Protein AF-A0A2E9UPN5-F1 (afdb_monomer)

Solvent-accessible surface area (backbone atoms only — not comparable to full-atom values): 11360 Å² total; per-residue (Å²): 140,85,83,80,82,82,63,54,73,68,55,33,50,54,52,40,54,55,51,58,73,46,45,72,78,21,50,53,99,91,46,63,87,81,50,59,38,80,34,55,33,61,31,77,70,46,56,71,36,67,79,53,35,52,58,76,68,28,59,84,53,46,58,54,49,22,64,73,68,74,44,91,78,76,92,86,79,50,74,50,80,47,73,36,74,84,44,88,74,77,78,96,77,66,99,61,52,74,86,38,75,86,53,51,74,57,91,81,83,85,87,85,82,77,61,62,76,63,38,93,86,75,46,61,85,86,78,69,85,71,55,89,74,53,92,68,78,95,54,96,78,69,78,75,80,81,72,71,78,79,56,75,88,74,52,74,77,75,84,87,80,79,80,95,80,131

Sequence (166 aa):
MVVRGVSSQGETRKLREVVAKHAPDAYTPNLEYPQPGKYTISGHQLALHPALAAIAENPAIVDRVEALLGQVAHLSAFVAYIRTPGNKGGGAHNDYKRWRPVGSSMNWLFAIVPLTDFDAEYGPLLVSPGSHKLYRLVDPAARILDVAKPDREQAEPRPNGLDPTH

Structure (mmCIF, N/CA/C/O backbone):
data_AF-A0A2E9UPN5-F1
#
_entry.id   AF-A0A2E9UPN5-F1
#
loop_
_atom_site.group_PDB
_atom_site.id
_atom_site.type_symbol
_atom_site.label_atom_id
_atom_site.label_alt_id
_atom_site.label_comp_id
_atom_site.label_asym_id
_atom_site.label_entity_id
_atom_site.label_seq_i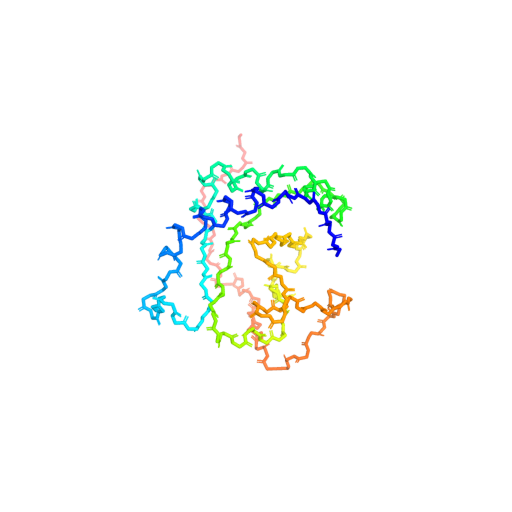d
_atom_site.pdbx_PDB_ins_code
_atom_site.Cartn_x
_atom_site.Cartn_y
_atom_site.Cartn_z
_atom_site.occupancy
_atom_site.B_iso_or_equiv
_atom_site.auth_seq_id
_atom_site.auth_comp_id
_atom_site.auth_asym_id
_atom_site.auth_atom_id
_atom_site.pdbx_PDB_model_num
ATOM 1 N N . MET A 1 1 ? -8.597 -8.923 0.969 1.00 89.25 1 MET A N 1
ATOM 2 C CA . MET A 1 1 ? -9.850 -8.151 1.116 1.00 89.25 1 MET A CA 1
ATOM 3 C C . MET A 1 1 ? -9.726 -6.895 0.271 1.00 89.25 1 MET A C 1
ATOM 5 O O . MET A 1 1 ? -8.618 -6.389 0.165 1.00 89.25 1 MET A O 1
ATOM 9 N N . VAL A 1 2 ? -10.816 -6.420 -0.331 1.00 93.00 2 VAL A N 1
ATOM 10 C CA . VAL A 1 2 ? -10.846 -5.147 -1.068 1.00 93.00 2 VAL A CA 1
ATOM 11 C C . VAL A 1 2 ? -11.914 -4.266 -0.435 1.00 93.00 2 VAL A C 1
ATOM 13 O O . VAL A 1 2 ? -13.050 -4.709 -0.286 1.00 93.00 2 VAL A O 1
ATOM 16 N N . VAL A 1 3 ? -11.548 -3.037 -0.077 1.00 92.19 3 VAL A N 1
ATOM 17 C CA . VAL A 1 3 ? -12.472 -2.020 0.436 1.00 92.19 3 VAL A CA 1
ATOM 18 C C . VAL A 1 3 ? -12.575 -0.929 -0.623 1.00 92.19 3 VAL A C 1
ATOM 20 O O . VAL A 1 3 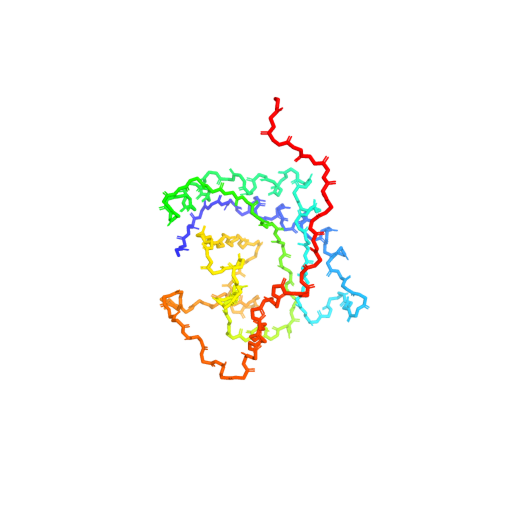? -11.563 -0.375 -1.045 1.00 92.19 3 VAL A O 1
ATOM 23 N N . ARG A 1 4 ? -13.788 -0.671 -1.114 1.00 92.56 4 ARG A N 1
ATOM 24 C CA . ARG A 1 4 ? -14.047 0.340 -2.149 1.00 92.56 4 ARG A CA 1
ATOM 25 C C . ARG A 1 4 ? -14.559 1.624 -1.507 1.00 92.56 4 ARG A C 1
ATOM 27 O O . ARG A 1 4 ? -15.184 1.568 -0.455 1.00 92.56 4 ARG A O 1
ATOM 34 N N . GLY A 1 5 ? -14.317 2.757 -2.163 1.00 90.31 5 GLY A N 1
ATOM 35 C CA . GLY A 1 5 ? -14.827 4.055 -1.710 1.00 90.31 5 GLY A CA 1
ATOM 36 C C . GLY A 1 5 ? -14.148 4.599 -0.450 1.00 90.31 5 GLY A C 1
ATOM 37 O O . GLY A 1 5 ? -14.750 5.402 0.247 1.00 90.31 5 GLY A O 1
ATOM 38 N N . VAL A 1 6 ? -12.915 4.168 -0.155 1.00 91.25 6 VAL A N 1
ATOM 39 C CA . VAL A 1 6 ? -12.122 4.671 0.988 1.00 91.25 6 VAL A CA 1
ATOM 40 C C . VAL A 1 6 ? -11.718 6.137 0.800 1.00 91.25 6 VAL A C 1
ATOM 42 O O . VAL A 1 6 ? -11.583 6.878 1.770 1.00 91.25 6 VAL A O 1
ATOM 45 N N . SER A 1 7 ? -11.523 6.563 -0.448 1.00 88.88 7 SER A N 1
ATOM 46 C CA . SER A 1 7 ? -11.183 7.940 -0.803 1.00 88.88 7 SER A CA 1
ATOM 47 C C . SER A 1 7 ? -11.917 8.350 -2.073 1.00 88.88 7 SER A C 1
ATOM 49 O O . SER A 1 7 ? -12.162 7.534 -2.966 1.00 88.88 7 SER A O 1
ATOM 51 N N . SER A 1 8 ? -12.263 9.629 -2.161 1.00 90.69 8 SER A N 1
ATOM 52 C CA . SER A 1 8 ? -12.802 10.241 -3.371 1.00 90.69 8 SER A CA 1
ATOM 53 C C . SER A 1 8 ? -11.727 10.378 -4.456 1.00 90.69 8 SER A C 1
ATOM 55 O O . SER A 1 8 ? -10.519 10.382 -4.191 1.00 90.69 8 SER A O 1
ATOM 57 N N . GLN A 1 9 ? -12.158 10.569 -5.705 1.00 89.56 9 GLN A N 1
ATOM 58 C CA . GLN A 1 9 ? -11.236 10.858 -6.810 1.00 89.56 9 GLN A CA 1
ATOM 59 C C . GLN A 1 9 ? -10.433 12.150 -6.578 1.00 89.56 9 GLN A C 1
ATOM 61 O O . GLN A 1 9 ? -9.261 12.230 -6.946 1.00 89.56 9 GLN A O 1
ATOM 66 N N . GLY A 1 10 ? -11.051 13.161 -5.956 1.00 90.50 10 GLY A N 1
ATOM 67 C CA . GLY A 1 10 ? -10.400 14.436 -5.650 1.00 90.50 10 GLY A CA 1
ATOM 68 C C . GLY A 1 10 ? -9.291 14.296 -4.608 1.00 90.50 10 GLY A C 1
ATOM 69 O O . GLY A 1 10 ? -8.207 14.847 -4.792 1.00 90.50 10 GLY A O 1
ATOM 70 N N . GLU A 1 11 ? -9.528 13.524 -3.546 1.00 89.81 11 GLU A N 1
ATOM 71 C CA . GLU A 1 11 ? -8.501 13.202 -2.546 1.00 89.81 11 GLU A CA 1
ATOM 72 C C . GLU A 1 11 ? -7.360 12.410 -3.176 1.00 89.81 11 GLU A C 1
ATOM 74 O O . GLU A 1 11 ? -6.203 12.806 -3.066 1.00 89.81 11 GLU A O 1
ATOM 79 N N . THR A 1 12 ? -7.687 11.361 -3.931 1.00 91.56 12 THR A N 1
ATOM 80 C CA . THR A 1 12 ? -6.698 10.514 -4.613 1.00 91.56 12 THR A CA 1
ATOM 81 C C . THR A 1 12 ? -5.795 11.335 -5.541 1.00 91.56 12 THR A C 1
ATOM 83 O O . THR A 1 12 ? -4.574 11.175 -5.530 1.00 91.56 12 THR A O 1
ATOM 86 N N . ARG A 1 13 ? -6.368 12.292 -6.287 1.00 92.19 13 ARG A N 1
ATOM 87 C CA . ARG A 1 13 ? -5.606 13.218 -7.140 1.00 92.19 13 ARG A CA 1
ATOM 88 C C . ARG A 1 13 ? -4.629 14.078 -6.334 1.00 92.19 13 ARG A C 1
ATOM 90 O O . ARG A 1 13 ? -3.461 14.150 -6.706 1.00 92.19 13 ARG A O 1
ATOM 97 N N . LYS A 1 14 ? -5.080 14.691 -5.234 1.00 90.19 14 LYS A N 1
ATOM 98 C CA . LYS A 1 14 ? -4.226 15.525 -4.366 1.00 90.19 14 LYS A CA 1
ATOM 99 C C . LYS A 1 14 ? -3.076 14.717 -3.766 1.00 90.19 14 LYS A C 1
ATOM 101 O O . LYS A 1 14 ? -1.939 15.173 -3.748 1.00 90.19 14 LYS A O 1
ATOM 106 N N . LEU A 1 15 ? -3.359 13.500 -3.312 1.00 89.94 15 LEU A N 1
ATOM 107 C CA . LEU A 1 15 ? -2.348 12.599 -2.760 1.00 89.94 15 LEU A CA 1
ATOM 108 C C . LEU A 1 15 ? -1.300 12.222 -3.808 1.00 89.94 15 LEU A C 1
ATOM 110 O O . LEU A 1 15 ? -0.105 12.241 -3.522 1.00 89.94 15 LEU A O 1
ATOM 114 N N . ARG A 1 16 ? -1.733 11.952 -5.042 1.00 90.38 16 ARG A N 1
ATOM 115 C CA . ARG A 1 16 ? -0.828 11.695 -6.164 1.00 90.38 16 ARG A CA 1
ATOM 116 C C . ARG A 1 16 ? 0.073 12.892 -6.466 1.00 90.38 16 ARG A C 1
ATOM 118 O O . ARG A 1 16 ? 1.256 12.693 -6.716 1.00 90.38 16 ARG A O 1
ATOM 125 N N . GLU A 1 17 ? -0.448 14.117 -6.420 1.00 89.69 17 GLU A N 1
ATOM 126 C CA . GLU A 1 17 ? 0.356 15.337 -6.601 1.00 89.69 17 GLU A CA 1
ATOM 127 C C . GLU A 1 17 ? 1.424 15.488 -5.510 1.00 89.69 17 GLU A C 1
ATOM 129 O O . GLU A 1 17 ? 2.562 15.846 -5.809 1.00 89.69 17 GLU A O 1
ATOM 134 N N . VAL A 1 18 ? 1.085 15.176 -4.255 1.00 87.62 18 VAL A N 1
ATOM 135 C CA . VAL A 1 18 ? 2.049 15.166 -3.143 1.00 87.62 18 VAL A CA 1
ATOM 136 C C . VAL A 1 18 ? 3.135 14.118 -3.385 1.00 87.62 18 VAL A C 1
ATOM 138 O O . VAL A 1 18 ? 4.318 14.444 -3.343 1.00 87.62 1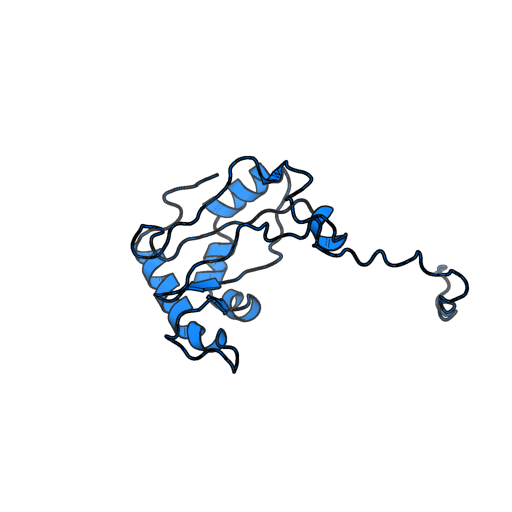8 VAL A O 1
ATOM 141 N N . VAL A 1 19 ? 2.755 12.878 -3.704 1.00 87.75 19 VAL A N 1
ATOM 142 C CA . VAL A 1 19 ? 3.715 11.798 -3.987 1.00 87.75 19 VAL A CA 1
ATOM 143 C C . VAL A 1 19 ? 4.614 12.145 -5.175 1.00 87.75 19 VAL A C 1
ATOM 145 O O . VAL A 1 19 ? 5.816 11.906 -5.112 1.00 87.75 19 VAL A O 1
ATOM 148 N N . ALA A 1 20 ? 4.072 12.759 -6.229 1.00 85.94 20 ALA A N 1
ATOM 149 C CA . ALA A 1 20 ? 4.846 13.175 -7.395 1.00 85.94 20 ALA A CA 1
ATOM 150 C C . ALA A 1 20 ? 5.911 14.232 -7.054 1.00 85.94 20 ALA A C 1
ATOM 152 O O . ALA A 1 20 ? 7.020 14.162 -7.580 1.00 85.94 20 ALA A O 1
ATOM 153 N N . LYS A 1 21 ? 5.620 15.169 -6.140 1.00 84.88 21 LYS A N 1
ATOM 154 C CA . LYS A 1 21 ? 6.610 16.154 -5.660 1.00 84.88 21 LYS A CA 1
ATOM 155 C C . LYS A 1 21 ? 7.775 15.505 -4.912 1.00 84.88 21 LYS A C 1
ATOM 157 O O . LYS A 1 21 ? 8.883 16.020 -4.981 1.00 84.88 21 LYS A O 1
ATOM 162 N N . HIS A 1 22 ? 7.524 14.380 -4.246 1.00 80.75 22 HIS A N 1
ATOM 163 C CA . HIS A 1 22 ? 8.528 13.598 -3.520 1.00 80.75 22 HIS A CA 1
ATOM 164 C C . HIS A 1 22 ? 9.147 12.468 -4.349 1.00 80.75 22 HIS A C 1
ATOM 166 O O . HIS A 1 22 ? 10.024 11.759 -3.864 1.00 80.75 22 HIS A O 1
ATOM 172 N N . ALA A 1 23 ? 8.734 12.288 -5.607 1.00 78.75 23 ALA A N 1
ATOM 173 C CA . ALA A 1 23 ? 9.322 11.283 -6.485 1.00 78.75 23 ALA A CA 1
ATOM 174 C C . ALA A 1 23 ? 10.854 11.412 -6.603 1.00 78.75 23 ALA A C 1
ATOM 176 O O . ALA A 1 23 ? 11.505 10.371 -6.540 1.00 78.75 23 ALA A O 1
ATOM 177 N N . PRO A 1 24 ? 11.455 12.622 -6.676 1.00 77.44 24 PRO A N 1
ATOM 178 C CA . PRO A 1 24 ? 12.911 12.769 -6.690 1.00 77.44 24 PRO A CA 1
ATOM 179 C C . PRO A 1 24 ? 13.634 12.153 -5.489 1.00 77.44 24 PRO A C 1
ATOM 181 O O . PRO A 1 24 ? 14.729 11.623 -5.655 1.00 77.44 24 PRO A O 1
ATOM 184 N N . ASP A 1 25 ? 13.005 12.136 -4.310 1.00 75.25 25 ASP A N 1
ATOM 185 C CA . ASP A 1 25 ? 13.569 11.522 -3.098 1.00 75.25 25 ASP A CA 1
ATOM 186 C C . ASP A 1 25 ? 13.671 9.986 -3.220 1.00 75.25 25 ASP A C 1
ATOM 188 O O . ASP A 1 25 ? 14.396 9.328 -2.474 1.00 75.25 25 ASP A O 1
ATOM 192 N N . ALA A 1 26 ? 12.945 9.394 -4.173 1.00 72.81 26 ALA A N 1
ATOM 193 C CA . ALA A 1 26 ? 12.906 7.960 -4.436 1.00 72.81 26 ALA A CA 1
ATOM 194 C C . ALA A 1 26 ? 14.009 7.472 -5.390 1.00 72.81 26 ALA A C 1
ATOM 196 O O . ALA A 1 26 ? 14.090 6.267 -5.664 1.00 72.81 26 ALA A O 1
ATOM 197 N N . TYR A 1 27 ? 14.783 8.388 -5.981 1.00 72.94 27 TYR A N 1
ATOM 198 C CA . TYR A 1 27 ? 15.750 8.069 -7.028 1.00 72.94 27 TYR A CA 1
ATOM 199 C C . TYR A 1 27 ? 17.052 7.607 -6.386 1.00 72.94 27 TYR A C 1
ATOM 201 O O . TYR A 1 27 ? 17.740 8.357 -5.697 1.00 72.94 27 TYR A O 1
ATOM 209 N N . THR A 1 28 ? 17.403 6.340 -6.599 1.00 69.50 28 THR A N 1
ATOM 210 C CA . THR A 1 28 ? 18.759 5.887 -6.289 1.00 69.50 28 THR A CA 1
ATOM 211 C C . THR A 1 28 ? 19.716 6.439 -7.351 1.00 69.50 28 THR A C 1
ATOM 213 O O . THR A 1 28 ? 19.284 6.674 -8.479 1.00 69.50 28 THR A O 1
ATOM 216 N N . PRO A 1 29 ? 21.021 6.596 -7.061 1.00 68.38 29 PRO A N 1
ATOM 217 C CA . PRO A 1 29 ? 21.983 7.145 -8.027 1.00 68.38 29 PRO A CA 1
ATOM 218 C C . PRO A 1 29 ? 22.031 6.415 -9.381 1.00 68.38 29 PRO A C 1
ATOM 220 O O . PRO A 1 29 ? 22.483 6.979 -10.369 1.00 68.38 29 PRO A O 1
ATOM 223 N N . ASN A 1 30 ? 21.551 5.168 -9.430 1.00 71.81 30 ASN A N 1
ATOM 224 C CA . ASN A 1 30 ? 21.542 4.322 -10.624 1.00 71.81 30 ASN A CA 1
ATOM 225 C C . ASN A 1 30 ? 20.191 4.329 -11.370 1.00 71.81 30 ASN A C 1
ATOM 227 O O . ASN A 1 30 ? 20.025 3.571 -12.325 1.00 71.81 30 ASN A O 1
ATOM 231 N N . LEU A 1 31 ? 19.207 5.111 -10.917 1.00 67.88 31 LEU A N 1
ATOM 232 C CA . LEU A 1 31 ? 17.875 5.203 -11.510 1.00 67.88 31 LEU A CA 1
ATOM 233 C C . LEU A 1 31 ? 17.540 6.664 -11.811 1.00 67.88 31 LEU A C 1
ATOM 235 O O . LEU A 1 31 ? 17.248 7.445 -10.911 1.00 67.88 31 LEU A O 1
ATOM 239 N N . GLU A 1 32 ? 17.508 7.012 -13.092 1.00 69.06 32 GLU A N 1
ATOM 240 C CA . GLU A 1 32 ? 17.038 8.315 -13.555 1.00 69.06 32 GLU A CA 1
ATOM 241 C C . GLU A 1 32 ? 15.547 8.225 -13.887 1.00 69.06 32 GLU A C 1
ATOM 243 O O . GLU A 1 32 ? 15.114 7.311 -14.582 1.00 69.06 32 GLU A O 1
ATOM 248 N N . TYR A 1 33 ? 14.716 9.126 -13.380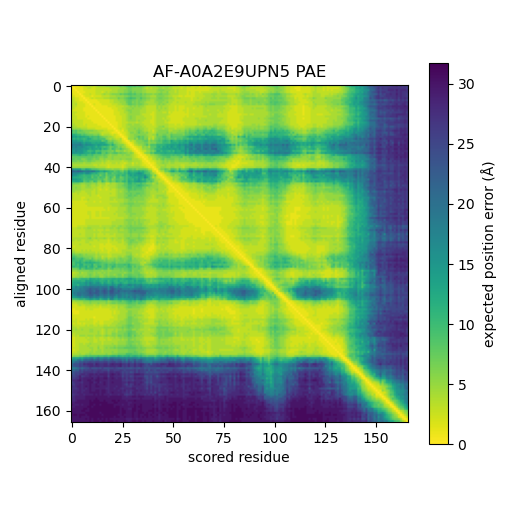 1.00 66.00 33 TYR A N 1
ATOM 249 C CA . TYR A 1 33 ? 13.325 9.213 -13.826 1.00 66.00 33 TYR A CA 1
ATOM 250 C C . TYR A 1 33 ? 13.248 9.974 -15.157 1.00 66.00 33 TYR A C 1
ATOM 252 O O . TYR A 1 33 ? 13.918 10.996 -15.284 1.00 66.00 33 TYR A O 1
ATOM 260 N N . PRO A 1 34 ? 12.421 9.553 -16.135 1.00 70.81 34 PRO A N 1
ATOM 261 C CA . PRO A 1 34 ? 11.366 8.538 -16.055 1.00 70.81 34 PRO A CA 1
ATOM 262 C C . PRO A 1 34 ? 11.766 7.160 -16.616 1.00 70.81 34 PRO A C 1
ATOM 264 O O . PRO A 1 34 ? 10.953 6.524 -17.288 1.00 70.81 34 PRO A O 1
ATOM 267 N N . GLN A 1 35 ? 12.990 6.670 -16.383 1.00 81.81 35 GLN A N 1
ATOM 268 C CA . GLN A 1 35 ? 13.368 5.336 -16.864 1.00 81.81 35 GLN A CA 1
ATOM 269 C C . GLN A 1 35 ? 12.435 4.247 -16.300 1.00 81.81 35 GLN A C 1
ATOM 271 O O . GLN A 1 35 ? 11.929 4.370 -15.179 1.00 81.81 35 GLN A O 1
ATOM 276 N N . PRO A 1 36 ? 12.184 3.159 -17.047 1.00 81.94 36 PRO A N 1
ATOM 277 C CA . PRO A 1 36 ? 11.377 2.042 -16.566 1.00 81.94 36 PRO A CA 1
ATOM 278 C C . PRO A 1 36 ? 11.920 1.454 -15.254 1.00 81.94 36 PRO A C 1
ATOM 280 O O . PRO A 1 36 ? 13.044 0.958 -15.195 1.00 81.94 36 PRO A O 1
ATOM 283 N N . GLY A 1 37 ? 11.118 1.457 -14.186 1.00 82.69 37 GLY A N 1
ATOM 284 C CA . GLY A 1 37 ? 11.649 1.200 -12.850 1.00 82.69 37 GLY A CA 1
ATOM 285 C C . GLY A 1 37 ? 10.615 1.090 -11.732 1.00 82.69 37 GLY A C 1
ATOM 286 O O . GLY A 1 37 ? 9.411 1.289 -11.915 1.00 82.69 37 GLY A O 1
ATOM 287 N N . LYS A 1 38 ? 11.124 0.712 -10.554 1.00 83.62 38 LYS A N 1
ATOM 288 C CA . LYS A 1 38 ? 10.431 0.790 -9.264 1.00 83.62 38 LYS A CA 1
ATOM 289 C C . LYS A 1 38 ? 11.161 1.820 -8.418 1.00 83.62 38 LYS A C 1
ATOM 291 O O . LYS A 1 38 ? 12.308 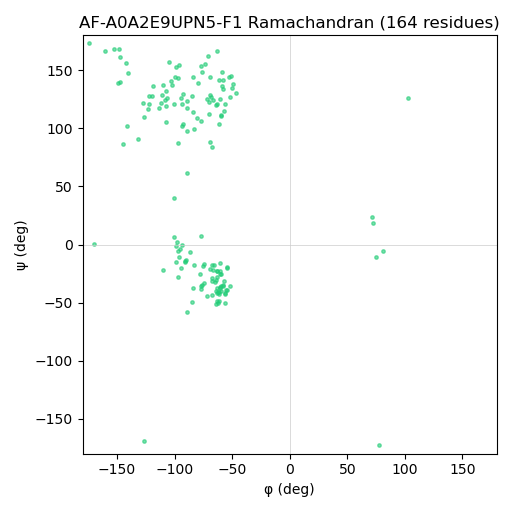1.586 -8.048 1.00 83.62 38 LYS A O 1
ATOM 296 N N . TYR A 1 39 ? 10.471 2.885 -8.053 1.00 84.06 39 TYR A N 1
ATOM 297 C CA . TYR A 1 39 ? 10.989 3.904 -7.156 1.00 84.06 39 TYR A CA 1
ATOM 298 C C . TYR A 1 39 ? 10.243 3.813 -5.828 1.00 84.06 39 TYR A C 1
ATOM 300 O O . TYR A 1 39 ? 9.033 3.573 -5.802 1.00 84.06 39 TYR A O 1
ATOM 308 N N . THR A 1 40 ? 10.974 3.918 -4.722 1.00 85.62 40 THR A N 1
ATOM 309 C CA . THR A 1 40 ? 10.427 3.731 -3.372 1.00 85.62 40 THR A CA 1
ATOM 310 C C . THR A 1 40 ? 10.692 4.981 -2.551 1.00 85.62 40 THR A C 1
ATOM 312 O O . THR A 1 40 ? 11.851 5.294 -2.298 1.00 85.62 40 THR A O 1
ATOM 315 N N . ILE A 1 41 ? 9.635 5.665 -2.113 1.00 83.94 41 ILE A N 1
ATOM 316 C CA . ILE A 1 41 ? 9.748 6.783 -1.168 1.00 83.94 41 ILE A CA 1
ATOM 317 C C . ILE A 1 41 ? 9.555 6.224 0.241 1.00 83.94 41 ILE A C 1
ATOM 319 O O . ILE A 1 41 ? 8.525 5.610 0.533 1.00 83.94 41 ILE A O 1
ATOM 323 N N . SER A 1 42 ? 10.558 6.406 1.102 1.00 75.62 42 SER A N 1
ATOM 324 C CA . SER A 1 42 ? 10.549 5.879 2.471 1.00 75.62 42 SER A CA 1
ATOM 325 C C . SER A 1 42 ? 9.664 6.695 3.428 1.00 75.62 42 SER A C 1
ATOM 327 O O . SER A 1 42 ? 9.437 7.892 3.245 1.00 75.62 42 SER A O 1
ATOM 329 N N . GLY A 1 43 ? 9.161 6.034 4.473 1.00 67.88 43 GLY A N 1
ATOM 330 C CA . GLY A 1 43 ? 8.052 6.534 5.292 1.00 67.88 43 GLY A CA 1
ATOM 331 C C . GLY A 1 43 ? 8.291 7.753 6.147 1.00 67.88 43 GLY A C 1
ATOM 332 O O . GLY A 1 43 ? 7.344 8.503 6.360 1.00 67.88 43 GLY A O 1
ATOM 333 N N . HIS A 1 44 ? 9.520 7.994 6.603 1.00 65.38 44 HIS A N 1
ATOM 334 C CA . HIS A 1 44 ? 9.789 9.170 7.431 1.00 65.38 44 HIS A CA 1
ATOM 335 C C . HIS A 1 44 ? 9.463 10.466 6.675 1.00 65.38 44 HIS A C 1
ATOM 337 O O . HIS A 1 44 ? 8.920 11.397 7.251 1.00 65.38 44 HIS A O 1
ATOM 343 N N . GLN A 1 45 ? 9.740 10.527 5.370 1.00 62.94 45 GLN A N 1
ATOM 344 C CA . GLN A 1 45 ? 9.451 11.717 4.563 1.00 62.94 45 GLN A CA 1
ATOM 345 C C . GLN A 1 45 ? 7.956 11.864 4.253 1.00 62.94 45 GLN A C 1
ATOM 347 O O . GLN A 1 45 ? 7.441 12.977 4.212 1.00 62.94 45 GLN A O 1
ATOM 352 N N . LEU A 1 46 ? 7.242 10.746 4.090 1.00 68.12 46 LEU A N 1
ATOM 353 C CA . LEU A 1 46 ? 5.810 10.743 3.778 1.00 68.12 46 LEU A CA 1
ATOM 354 C C . LEU A 1 46 ? 4.944 11.054 5.006 1.00 68.12 46 LEU A C 1
ATOM 356 O O . LEU A 1 46 ? 3.953 11.769 4.886 1.00 68.12 46 LEU A O 1
ATOM 360 N N . ALA A 1 47 ? 5.323 10.548 6.184 1.00 66.94 47 ALA A N 1
ATOM 361 C CA . ALA A 1 47 ? 4.583 10.741 7.432 1.00 66.94 47 ALA A CA 1
ATOM 362 C C . ALA A 1 47 ? 4.587 12.201 7.920 1.00 66.94 47 ALA A C 1
ATOM 364 O O . ALA A 1 47 ? 3.686 12.605 8.647 1.00 66.94 47 ALA A O 1
ATOM 365 N N . LEU A 1 48 ? 5.559 13.012 7.487 1.00 69.44 48 LEU A N 1
ATOM 366 C CA . LEU A 1 48 ? 5.601 14.446 7.790 1.00 69.44 48 LEU A CA 1
ATOM 367 C C . LEU A 1 48 ? 4.573 15.259 6.992 1.00 69.44 48 LEU A C 1
ATOM 369 O O . LEU A 1 48 ? 4.292 16.401 7.352 1.00 69.44 48 LEU A O 1
ATOM 373 N N . HIS A 1 49 ? 4.006 14.705 5.915 1.00 79.50 49 HIS A N 1
ATOM 374 C CA . HIS A 1 49 ? 3.010 15.408 5.118 1.00 79.50 49 HIS A CA 1
ATOM 375 C C . HIS A 1 49 ? 1.595 15.134 5.663 1.00 79.50 49 HIS A C 1
ATOM 377 O O . HIS A 1 49 ? 1.121 13.999 5.556 1.00 79.50 49 HIS A O 1
ATOM 383 N N . PRO A 1 50 ? 0.849 16.151 6.143 1.00 82.06 50 PRO A N 1
ATOM 384 C CA . PRO A 1 50 ? -0.442 15.942 6.810 1.00 82.06 50 PRO A CA 1
ATOM 385 C C . PRO A 1 50 ? -1.457 15.152 5.976 1.00 82.06 50 PRO A C 1
ATOM 387 O O . PRO A 1 50 ? -2.155 14.286 6.491 1.00 82.06 50 PRO A O 1
ATOM 390 N N . ALA A 1 51 ? -1.503 15.400 4.662 1.00 80.25 51 ALA A N 1
ATOM 391 C CA . ALA A 1 51 ? -2.413 14.679 3.770 1.00 80.25 51 ALA A CA 1
ATOM 392 C C . ALA A 1 51 ? -2.101 13.174 3.664 1.00 80.25 51 ALA A C 1
ATOM 394 O O . ALA A 1 51 ? -3.017 12.380 3.487 1.00 80.25 51 ALA A O 1
ATOM 395 N N . LEU A 1 52 ? -0.828 12.777 3.766 1.00 81.94 52 LEU A N 1
ATOM 396 C CA . LEU A 1 52 ? -0.425 11.371 3.707 1.00 81.94 52 LEU A CA 1
ATOM 397 C C . LEU A 1 52 ? -0.559 10.707 5.082 1.00 81.94 52 LEU A C 1
ATOM 399 O O . LEU A 1 52 ? -1.026 9.574 5.154 1.00 81.94 52 LEU A O 1
ATOM 403 N N . ALA A 1 53 ? -0.245 11.427 6.163 1.00 83.00 53 ALA A N 1
ATOM 404 C CA . ALA A 1 53 ? -0.502 10.974 7.531 1.00 83.00 53 ALA A CA 1
ATOM 405 C C . ALA A 1 53 ? -1.989 10.632 7.751 1.00 83.00 53 ALA A C 1
ATOM 407 O O . ALA A 1 53 ? -2.307 9.564 8.265 1.00 83.00 53 ALA A O 1
ATOM 408 N N . ALA A 1 54 ? -2.902 11.463 7.235 1.00 86.31 54 ALA A N 1
ATOM 409 C CA . ALA A 1 54 ? -4.343 11.223 7.320 1.00 86.31 54 ALA A CA 1
ATOM 410 C C . ALA A 1 54 ? -4.804 9.911 6.648 1.00 86.31 54 ALA A C 1
ATOM 412 O O . ALA A 1 54 ? -5.834 9.359 7.027 1.00 86.31 54 ALA A O 1
ATOM 413 N N . ILE A 1 55 ? -4.063 9.385 5.663 1.00 88.06 55 ILE A N 1
ATOM 414 C CA . ILE A 1 55 ? -4.358 8.065 5.081 1.00 88.06 55 ILE A CA 1
ATOM 415 C C . ILE A 1 55 ? -4.006 6.959 6.071 1.00 88.06 55 ILE A C 1
ATOM 417 O O . ILE A 1 55 ? -4.770 6.009 6.221 1.00 88.06 55 ILE A O 1
ATOM 421 N N . ALA A 1 56 ? -2.843 7.066 6.717 1.00 86.50 56 ALA A N 1
ATOM 422 C CA . ALA A 1 56 ? -2.358 6.054 7.648 1.00 86.50 56 ALA A CA 1
ATOM 423 C C . ALA A 1 56 ? -3.284 5.899 8.866 1.00 86.50 56 ALA A C 1
ATOM 425 O O . ALA A 1 56 ? -3.396 4.806 9.414 1.00 86.50 56 ALA A O 1
ATOM 426 N N . GLU A 1 57 ? -3.984 6.973 9.228 1.00 89.38 57 GLU A N 1
ATOM 427 C CA . GLU A 1 57 ? -4.945 7.026 10.333 1.00 89.38 57 GLU A CA 1
ATOM 428 C C . GLU A 1 57 ? -6.410 6.924 9.870 1.00 89.38 57 GLU A C 1
ATOM 430 O O . GLU A 1 57 ? -7.326 7.083 10.675 1.00 89.38 57 GLU A O 1
ATOM 435 N N . ASN A 1 58 ? -6.671 6.669 8.582 1.00 91.75 58 ASN A N 1
ATOM 436 C CA . ASN A 1 58 ? -8.034 6.655 8.053 1.00 91.75 58 ASN A CA 1
ATOM 437 C C . ASN A 1 58 ? -8.860 5.521 8.703 1.00 91.75 58 ASN A C 1
ATOM 439 O O . ASN A 1 58 ? -8.523 4.349 8.496 1.00 91.75 58 ASN A O 1
ATOM 443 N N . PRO A 1 59 ? -9.979 5.819 9.395 1.00 93.38 59 PRO A N 1
ATOM 444 C CA . PRO A 1 59 ? -10.767 4.803 10.099 1.00 93.38 59 PRO A CA 1
ATOM 445 C C . PRO A 1 59 ? -11.275 3.676 9.193 1.00 93.38 59 PRO A C 1
ATOM 447 O O . PRO A 1 59 ? -11.260 2.509 9.572 1.00 93.38 59 PRO A O 1
ATOM 450 N N . ALA A 1 60 ? -11.628 3.978 7.937 1.00 93.69 60 ALA A N 1
ATOM 451 C CA . ALA A 1 60 ? -12.077 2.958 6.986 1.00 93.69 60 ALA A CA 1
ATOM 452 C C . ALA A 1 60 ? -10.986 1.920 6.658 1.00 93.69 60 ALA A C 1
ATOM 454 O O . ALA A 1 60 ? -11.302 0.808 6.222 1.00 93.69 60 ALA A O 1
ATOM 455 N N . ILE A 1 61 ? -9.714 2.283 6.854 1.00 94.44 61 ILE A N 1
ATOM 456 C CA . ILE A 1 61 ? -8.562 1.388 6.749 1.00 94.44 61 ILE A CA 1
ATOM 457 C C . ILE A 1 61 ? -8.293 0.750 8.112 1.00 94.44 61 ILE A C 1
ATOM 459 O O . ILE A 1 61 ? -8.327 -0.476 8.205 1.00 94.44 61 ILE A O 1
ATOM 463 N N . VAL A 1 62 ? -8.059 1.558 9.151 1.00 94.50 62 VAL A N 1
ATOM 464 C CA . VAL A 1 62 ? -7.630 1.097 10.482 1.00 94.50 62 VAL A CA 1
ATOM 465 C C . VAL A 1 62 ? -8.612 0.081 11.064 1.00 94.50 62 VAL A C 1
ATOM 467 O O . VAL A 1 62 ? -8.199 -1.036 11.367 1.00 94.50 62 VAL A O 1
ATOM 470 N N . ASP A 1 63 ? -9.915 0.374 11.073 1.00 95.75 63 ASP A N 1
ATOM 471 C CA . ASP A 1 63 ? -10.939 -0.524 11.630 1.00 95.75 63 ASP A CA 1
ATOM 472 C C . ASP A 1 63 ? -10.932 -1.899 10.944 1.00 95.75 63 ASP A C 1
ATOM 474 O O . ASP A 1 63 ? -11.180 -2.944 11.548 1.00 95.75 63 ASP A O 1
ATOM 478 N N . ARG A 1 64 ? -10.654 -1.918 9.637 1.00 95.62 64 ARG A N 1
ATOM 479 C CA . ARG A 1 64 ? -10.608 -3.143 8.832 1.00 95.62 64 ARG A CA 1
ATOM 480 C C . ARG A 1 64 ? -9.321 -3.921 9.053 1.00 95.62 64 ARG A C 1
ATOM 482 O O . ARG A 1 64 ? -9.351 -5.150 9.030 1.00 95.62 64 ARG A O 1
ATOM 489 N N . VAL A 1 65 ? -8.210 -3.219 9.247 1.00 95.06 65 VAL A N 1
ATOM 490 C CA . VAL A 1 65 ? -6.927 -3.818 9.611 1.00 95.06 65 VAL A CA 1
ATOM 491 C C . VAL A 1 65 ? -7.030 -4.481 10.981 1.00 95.06 65 VAL A C 1
ATOM 493 O O . VAL A 1 65 ? -6.722 -5.665 11.097 1.00 95.06 65 VAL A O 1
ATOM 496 N N . GLU A 1 66 ? -7.529 -3.768 11.987 1.00 96.12 66 GLU A N 1
ATOM 497 C CA . GLU A 1 66 ? -7.658 -4.283 13.353 1.00 96.12 66 GLU A CA 1
ATOM 498 C C . GLU A 1 66 ? -8.638 -5.452 13.437 1.00 96.12 66 GLU A C 1
ATOM 500 O O . GLU A 1 66 ? -8.335 -6.467 14.064 1.00 96.12 66 GLU A O 1
ATOM 505 N N . ALA A 1 67 ? -9.760 -5.385 12.712 1.00 95.88 67 ALA A N 1
ATOM 506 C CA . ALA A 1 67 ? -10.691 -6.506 12.612 1.00 95.88 67 ALA A CA 1
ATOM 507 C C . ALA A 1 67 ? -10.051 -7.764 11.993 1.00 95.88 67 ALA A C 1
ATOM 509 O O . ALA A 1 67 ? -10.368 -8.878 12.406 1.00 95.88 67 ALA A O 1
ATOM 510 N N . LEU A 1 68 ? -9.153 -7.612 11.009 1.00 93.50 68 LEU A N 1
ATOM 511 C CA . LEU A 1 68 ? -8.443 -8.741 10.394 1.00 93.50 68 LEU A CA 1
ATOM 512 C C . LEU A 1 68 ? -7.318 -9.289 11.275 1.00 93.50 68 LEU A C 1
ATOM 514 O O . LEU A 1 68 ? -7.067 -10.493 11.252 1.00 93.50 68 LEU A O 1
ATOM 518 N N . LEU A 1 69 ? -6.632 -8.420 12.018 1.00 92.62 69 LEU A N 1
ATOM 519 C CA . LEU A 1 69 ? -5.575 -8.826 12.942 1.00 92.62 69 LEU A CA 1
ATOM 520 C C . LEU A 1 69 ? -6.139 -9.407 14.245 1.00 92.62 69 LEU A C 1
ATOM 522 O O . LEU A 1 69 ? -5.449 -10.193 14.890 1.00 92.62 69 LEU A O 1
ATOM 526 N N . GLY A 1 70 ? -7.366 -9.037 14.625 1.00 95.62 70 GLY A N 1
ATOM 527 C CA . GLY A 1 70 ? -7.982 -9.396 15.904 1.00 95.62 70 GLY A CA 1
ATOM 528 C C . GLY A 1 70 ? -7.385 -8.650 17.102 1.00 95.62 70 GLY A C 1
ATOM 529 O O . GLY A 1 70 ? -7.508 -9.117 18.230 1.00 95.62 70 GLY A O 1
ATOM 530 N N . GLN A 1 71 ? -6.696 -7.533 16.859 1.00 94.88 71 GLN A N 1
ATOM 531 C CA . GLN A 1 71 ? -5.994 -6.728 17.862 1.00 94.88 71 GLN A CA 1
ATOM 532 C C . GLN A 1 71 ? -5.746 -5.308 17.337 1.00 94.88 71 GLN A C 1
ATOM 534 O O . GLN A 1 71 ? -5.837 -5.072 16.130 1.00 94.88 71 GLN A O 1
ATOM 539 N N . VAL A 1 72 ? -5.377 -4.399 18.243 1.00 94.75 72 VAL A N 1
ATOM 540 C CA . VAL A 1 72 ? -4.948 -3.034 17.901 1.00 94.75 72 VAL A CA 1
ATOM 541 C C . VAL A 1 72 ? -3.738 -3.082 16.967 1.00 94.75 72 VAL A C 1
ATOM 543 O O . VAL A 1 72 ? -2.811 -3.874 17.168 1.00 94.75 72 VAL A O 1
ATOM 546 N N . ALA A 1 73 ? -3.752 -2.244 15.933 1.00 93.06 73 ALA A N 1
ATOM 547 C CA . ALA A 1 73 ? -2.705 -2.204 14.924 1.00 93.06 73 ALA A CA 1
ATOM 548 C C . ALA A 1 73 ? -1.682 -1.100 15.213 1.00 93.06 73 ALA A C 1
ATOM 550 O O . ALA A 1 73 ? -2.018 0.011 15.614 1.00 93.06 73 ALA A O 1
ATOM 551 N N . HIS A 1 74 ? -0.413 -1.391 14.926 1.00 90.94 74 HIS A N 1
ATOM 552 C CA . HIS A 1 74 ? 0.664 -0.407 14.963 1.00 90.94 74 HIS A CA 1
ATOM 553 C C . HIS A 1 74 ? 1.298 -0.281 13.581 1.00 90.94 74 HIS A C 1
ATOM 555 O O . HIS A 1 74 ? 1.701 -1.277 12.972 1.00 90.94 74 HIS A O 1
ATOM 561 N N . LEU A 1 75 ? 1.402 0.951 13.084 1.00 89.12 75 LEU A N 1
ATOM 562 C CA . LEU A 1 75 ? 2.042 1.234 11.806 1.00 89.12 75 LEU A CA 1
ATOM 563 C C . LEU A 1 75 ? 3.556 1.019 11.924 1.00 89.12 75 LEU A C 1
ATOM 565 O O . LEU A 1 75 ? 4.246 1.762 12.615 1.00 89.12 75 LEU A O 1
ATOM 569 N N . SER A 1 76 ? 4.076 0.005 11.235 1.00 85.56 76 SER A N 1
ATOM 570 C CA . SER A 1 76 ? 5.513 -0.312 11.220 1.00 85.56 76 SER A CA 1
ATOM 571 C C . SER A 1 76 ? 6.246 0.263 10.010 1.00 85.56 76 SER A C 1
ATOM 573 O O . SER A 1 76 ? 7.442 0.537 10.077 1.00 85.56 76 SER A O 1
ATOM 575 N N . ALA A 1 77 ? 5.537 0.452 8.897 1.00 85.62 77 ALA A N 1
ATOM 576 C CA . ALA A 1 77 ? 6.077 1.026 7.678 1.00 85.62 77 ALA A CA 1
ATOM 577 C C . ALA A 1 77 ? 4.993 1.796 6.927 1.00 85.62 77 ALA A C 1
ATOM 579 O O . ALA A 1 77 ? 3.864 1.331 6.782 1.00 85.62 77 ALA A O 1
ATOM 580 N N . PHE A 1 78 ? 5.379 2.947 6.390 1.00 88.00 78 PHE A N 1
ATOM 581 C CA . PHE A 1 78 ? 4.566 3.739 5.481 1.00 88.00 78 PHE A CA 1
ATOM 582 C C . PHE A 1 78 ? 5.413 4.018 4.248 1.00 88.00 78 PHE A C 1
ATOM 584 O O . PHE A 1 78 ? 6.537 4.475 4.380 1.00 88.00 78 PHE A O 1
ATOM 591 N N . VAL A 1 79 ? 4.979 3.627 3.056 1.00 88.06 79 VAL A N 1
ATOM 592 C CA . VAL A 1 79 ? 5.857 3.639 1.878 1.00 88.06 79 VAL A CA 1
ATOM 593 C C . VAL A 1 79 ? 5.022 3.943 0.647 1.00 88.06 79 VAL A C 1
ATOM 595 O O . VAL A 1 79 ? 3.921 3.410 0.510 1.00 88.06 79 VAL A O 1
ATOM 598 N N . ALA A 1 80 ? 5.554 4.753 -0.265 1.00 89.25 80 ALA A N 1
ATOM 599 C CA . ALA A 1 80 ? 4.961 4.948 -1.582 1.00 89.25 80 ALA A CA 1
ATOM 600 C C . ALA A 1 80 ? 5.819 4.259 -2.645 1.00 89.25 80 ALA A C 1
ATOM 602 O O . ALA A 1 80 ? 7.043 4.417 -2.680 1.00 89.25 80 ALA A O 1
ATOM 603 N N . TYR A 1 81 ? 5.163 3.502 -3.522 1.00 88.06 81 TYR A N 1
ATOM 604 C CA . TYR A 1 81 ? 5.797 2.873 -4.674 1.00 88.06 81 TYR A CA 1
ATOM 605 C C . TYR A 1 81 ? 5.361 3.572 -5.952 1.00 88.06 81 TYR A C 1
ATOM 607 O O . TYR A 1 81 ? 4.173 3.630 -6.260 1.00 88.06 81 TYR A O 1
ATOM 615 N N . ILE A 1 82 ? 6.339 4.044 -6.719 1.00 88.00 82 ILE A N 1
ATOM 616 C CA . ILE A 1 82 ? 6.124 4.609 -8.046 1.00 88.00 82 ILE A CA 1
ATOM 617 C C . ILE A 1 82 ? 6.636 3.595 -9.066 1.00 88.00 82 ILE A C 1
ATOM 619 O O . ILE A 1 82 ? 7.778 3.128 -8.999 1.00 88.00 82 ILE A O 1
ATOM 623 N N . ARG A 1 83 ? 5.766 3.232 -10.004 1.00 86.25 83 ARG A N 1
ATOM 624 C CA . ARG A 1 83 ? 6.088 2.391 -11.157 1.00 86.25 83 ARG A CA 1
ATOM 625 C C . ARG A 1 83 ? 6.008 3.258 -12.403 1.00 86.25 83 ARG A C 1
ATOM 627 O O . ARG A 1 83 ? 5.010 3.945 -12.598 1.00 86.25 83 ARG A O 1
ATOM 634 N N . THR A 1 84 ? 7.051 3.237 -13.220 1.00 82.94 84 THR A N 1
ATOM 635 C CA . THR A 1 84 ? 7.079 3.953 -14.502 1.00 82.94 84 THR A CA 1
ATOM 636 C C . THR A 1 84 ? 6.708 3.024 -15.662 1.00 82.94 84 THR A C 1
ATOM 638 O O . THR A 1 84 ? 6.894 1.803 -15.554 1.00 82.94 84 THR A O 1
ATOM 641 N N . PRO A 1 85 ? 6.185 3.572 -16.778 1.00 82.44 85 PRO A N 1
ATOM 642 C CA . PRO A 1 85 ? 5.897 2.797 -17.981 1.00 82.44 85 PRO A CA 1
ATOM 643 C C . PRO A 1 85 ? 7.091 1.952 -18.440 1.00 82.44 85 PRO A C 1
ATOM 645 O O . PRO A 1 85 ? 8.247 2.340 -18.289 1.00 82.44 85 PRO A O 1
ATOM 648 N N . GLY A 1 86 ? 6.815 0.767 -18.987 1.00 79.62 86 GLY A N 1
ATOM 649 C CA . GLY A 1 86 ? 7.846 -0.191 -19.404 1.00 79.62 86 GLY A CA 1
ATOM 650 C C . GLY A 1 86 ? 8.425 -1.045 -18.268 1.00 79.62 86 GLY A C 1
ATOM 651 O O . GLY A 1 86 ? 9.195 -1.973 -18.534 1.00 79.62 86 GLY A O 1
ATOM 652 N N . ASN A 1 87 ? 8.058 -0.792 -17.005 1.00 79.38 87 ASN A N 1
ATOM 653 C CA . ASN A 1 87 ? 8.416 -1.688 -15.913 1.00 79.38 87 ASN A CA 1
ATOM 654 C C . ASN A 1 87 ? 7.693 -3.038 -16.069 1.00 79.38 87 ASN A C 1
ATOM 656 O O . ASN A 1 87 ? 6.469 -3.096 -16.109 1.00 79.38 87 ASN A O 1
ATOM 660 N N . LYS A 1 88 ? 8.445 -4.144 -16.097 1.00 78.62 88 LYS A N 1
ATOM 661 C CA . LYS A 1 88 ? 7.892 -5.501 -16.290 1.00 78.62 88 LYS A CA 1
ATOM 662 C C . LYS A 1 88 ? 7.229 -6.101 -15.038 1.00 78.62 88 LYS A C 1
ATOM 664 O O . LYS A 1 88 ? 6.892 -7.281 -15.030 1.00 78.62 88 LYS A O 1
ATOM 669 N N . GLY A 1 89 ? 7.073 -5.321 -13.969 1.00 75.62 89 GLY A N 1
ATOM 670 C CA . GLY A 1 89 ? 6.620 -5.813 -12.674 1.00 75.62 89 GLY A CA 1
ATOM 671 C C . GLY A 1 89 ? 7.721 -6.532 -11.889 1.00 75.62 89 GLY A C 1
ATOM 672 O O . GLY A 1 89 ? 8.904 -6.473 -12.218 1.00 75.62 89 GLY A O 1
ATOM 673 N N . GLY A 1 90 ? 7.332 -7.147 -10.772 1.00 72.06 90 GLY A N 1
ATOM 674 C CA . GLY A 1 90 ? 8.184 -8.074 -10.023 1.00 72.06 90 GLY A CA 1
ATOM 675 C C . GLY A 1 90 ? 7.726 -9.512 -10.255 1.00 72.06 90 GLY A C 1
ATOM 676 O O . GLY A 1 90 ? 6.566 -9.735 -10.593 1.00 72.06 90 GLY A O 1
ATOM 677 N N . GLY A 1 91 ? 8.615 -10.485 -10.051 1.00 79.81 91 GLY A N 1
ATOM 678 C CA . GLY A 1 91 ? 8.217 -11.894 -9.995 1.00 79.81 91 GLY A CA 1
ATOM 679 C C . GLY A 1 91 ? 7.280 -12.179 -8.815 1.00 79.81 91 GLY A C 1
ATOM 680 O O . GLY A 1 91 ? 7.146 -11.358 -7.903 1.00 79.81 91 GLY A O 1
ATOM 681 N N . ALA A 1 92 ? 6.640 -13.349 -8.812 1.00 81.19 92 ALA A N 1
ATOM 682 C CA . ALA A 1 92 ? 5.800 -13.776 -7.696 1.00 81.19 92 ALA A CA 1
ATOM 683 C C . ALA A 1 92 ? 6.625 -13.866 -6.400 1.00 81.19 92 ALA A C 1
ATOM 685 O O . ALA A 1 92 ? 7.646 -14.548 -6.350 1.00 81.19 92 ALA A O 1
ATOM 686 N N . HIS A 1 93 ? 6.184 -13.173 -5.352 1.00 80.19 93 HIS A N 1
ATOM 687 C CA . HIS A 1 93 ? 6.837 -13.163 -4.046 1.00 80.19 93 HIS A CA 1
ATOM 688 C C . HIS A 1 93 ? 5.821 -12.890 -2.935 1.00 80.19 93 HIS A C 1
ATOM 690 O O . HIS A 1 93 ? 4.689 -12.482 -3.192 1.00 80.19 93 HIS A O 1
ATOM 696 N N . ASN A 1 94 ? 6.255 -13.100 -1.694 1.00 78.06 94 ASN A N 1
ATOM 697 C CA . ASN A 1 94 ? 5.668 -12.441 -0.537 1.00 78.06 94 ASN A CA 1
ATOM 698 C C . ASN A 1 94 ? 6.613 -11.325 -0.108 1.00 78.06 94 ASN A C 1
ATOM 700 O O . ASN A 1 94 ? 7.825 -11.541 -0.059 1.00 78.06 94 ASN A O 1
ATOM 704 N N . ASP A 1 95 ? 6.071 -10.183 0.294 1.00 78.38 95 ASP A N 1
ATOM 705 C CA . ASP A 1 95 ? 6.889 -9.090 0.827 1.00 78.38 95 ASP A CA 1
ATOM 706 C C . ASP A 1 95 ? 7.561 -9.448 2.165 1.00 78.38 95 ASP A C 1
ATOM 708 O O . ASP A 1 95 ? 8.559 -8.841 2.550 1.00 78.38 95 ASP A O 1
ATOM 712 N N . TYR A 1 96 ? 7.079 -10.487 2.857 1.00 73.75 96 TYR A N 1
ATOM 713 C CA . TYR A 1 96 ? 7.757 -11.047 4.021 1.00 73.75 96 TYR A CA 1
ATOM 714 C C . TYR A 1 96 ? 8.563 -12.292 3.737 1.00 73.75 96 TYR A C 1
ATOM 716 O O . TYR A 1 96 ? 8.163 -13.217 3.025 1.00 73.75 96 TYR A O 1
ATOM 724 N N . LYS A 1 97 ? 9.679 -12.362 4.457 1.00 69.19 97 LYS A N 1
ATOM 725 C CA . LYS A 1 97 ? 10.525 -13.542 4.545 1.00 69.19 97 LYS A CA 1
ATOM 726 C C . LYS A 1 97 ? 10.037 -14.406 5.704 1.00 69.19 97 LYS A C 1
ATOM 728 O O . LYS A 1 97 ? 10.410 -14.175 6.850 1.00 69.19 97 LYS A O 1
ATOM 733 N N . ARG A 1 98 ? 9.230 -15.424 5.391 1.00 62.22 98 ARG A N 1
ATOM 734 C CA . ARG A 1 98 ? 8.679 -16.412 6.349 1.00 62.22 98 ARG A CA 1
ATOM 735 C C . ARG A 1 98 ? 9.729 -17.137 7.201 1.00 62.22 98 ARG A C 1
ATOM 737 O O . ARG A 1 98 ? 9.402 -17.699 8.236 1.00 62.22 98 ARG A O 1
ATOM 744 N N . TRP A 1 99 ? 10.979 -17.134 6.759 1.00 59.81 99 TRP A N 1
ATOM 745 C CA . TRP A 1 99 ? 12.109 -17.783 7.423 1.00 59.81 99 TRP A CA 1
ATOM 746 C C . TRP A 1 99 ? 12.962 -16.826 8.267 1.00 59.81 99 TRP A C 1
ATOM 748 O O . TRP A 1 99 ? 13.940 -17.254 8.869 1.00 59.81 99 TRP A O 1
ATOM 758 N N . ARG A 1 100 ? 12.647 -15.523 8.309 1.00 58.81 100 ARG A N 1
ATOM 759 C CA . ARG A 1 100 ? 13.329 -14.581 9.207 1.00 58.81 100 ARG A CA 1
ATOM 760 C C . ARG A 1 100 ? 12.517 -14.439 10.502 1.00 58.81 100 ARG A C 1
ATOM 762 O O . ARG A 1 100 ? 11.351 -14.056 10.403 1.00 58.81 100 ARG A O 1
ATOM 769 N N . PRO A 1 101 ? 13.122 -14.646 11.690 1.00 52.56 101 PRO A N 1
ATOM 770 C CA . PRO A 1 101 ? 12.419 -14.587 12.977 1.00 52.56 101 PRO A CA 1
ATOM 771 C C . PRO A 1 101 ? 11.610 -13.305 13.183 1.00 52.56 101 PRO A C 1
ATOM 773 O O . PRO A 1 101 ? 10.515 -13.345 13.731 1.00 52.56 101 PRO A O 1
ATOM 776 N N . VAL A 1 102 ? 12.126 -12.178 12.687 1.00 53.94 102 VAL A N 1
ATOM 777 C CA . VAL A 1 102 ? 11.530 -10.847 12.866 1.00 53.94 102 VAL A CA 1
ATOM 778 C C . VAL A 1 102 ? 10.295 -10.629 11.974 1.00 53.94 102 VAL A C 1
ATOM 780 O O . VAL A 1 102 ? 9.491 -9.762 12.266 1.00 53.94 102 VAL A O 1
ATOM 783 N N . GLY A 1 103 ? 10.095 -11.412 10.905 1.00 55.75 103 GLY A N 1
ATOM 784 C CA . GLY A 1 103 ? 8.975 -11.222 9.964 1.00 55.75 103 GLY A CA 1
ATOM 785 C C . GLY A 1 103 ? 7.893 -12.304 10.006 1.00 55.75 103 GLY A C 1
ATOM 786 O O . GLY A 1 103 ? 6.773 -12.065 9.563 1.00 55.75 103 GLY A O 1
ATOM 787 N N . SER A 1 104 ? 8.212 -13.501 10.505 1.00 59.09 104 SER A N 1
ATOM 788 C CA . SER A 1 104 ? 7.283 -14.639 10.537 1.00 59.09 104 SER A CA 1
ATOM 789 C C . SER A 1 104 ? 6.584 -14.860 11.872 1.00 59.09 104 SER A C 1
ATOM 791 O O . SER A 1 104 ? 5.594 -15.584 11.909 1.00 59.09 104 SER A O 1
ATOM 793 N N . SER A 1 105 ? 7.081 -14.240 12.944 1.00 61.75 105 SER A N 1
ATOM 794 C CA . SER A 1 105 ? 6.480 -14.291 14.282 1.00 61.75 105 SER A CA 1
ATOM 795 C C . SER A 1 105 ? 5.481 -13.161 14.544 1.00 61.75 105 SER A C 1
ATOM 797 O O . SER A 1 105 ? 4.717 -13.231 15.503 1.00 61.75 105 SER A O 1
ATOM 799 N N . MET A 1 106 ? 5.468 -12.126 13.699 1.00 69.88 106 MET A N 1
ATOM 800 C CA . MET A 1 106 ? 4.547 -11.003 13.841 1.00 69.88 106 MET A CA 1
ATOM 801 C C . MET A 1 106 ? 3.200 -11.328 13.191 1.00 69.88 106 MET A C 1
ATOM 803 O O . MET A 1 106 ? 3.141 -11.968 12.141 1.00 69.88 106 MET A O 1
ATOM 807 N N . ASN A 1 107 ? 2.118 -10.846 13.796 1.00 83.62 107 ASN A N 1
ATOM 808 C CA . ASN A 1 107 ? 0.797 -10.799 13.179 1.00 83.62 107 ASN A CA 1
ATOM 809 C C . ASN A 1 107 ? 0.636 -9.424 12.522 1.00 83.62 107 ASN A C 1
ATOM 811 O O . ASN A 1 107 ? 0.454 -8.422 13.211 1.00 83.62 107 ASN A O 1
ATOM 815 N N . TRP A 1 108 ? 0.791 -9.364 11.203 1.00 85.81 108 TRP A N 1
ATOM 816 C CA . TRP A 1 108 ? 0.860 -8.115 10.448 1.00 85.81 108 TRP A CA 1
ATOM 817 C C . TRP A 1 108 ? 0.243 -8.307 9.059 1.00 85.81 108 TRP A C 1
ATOM 819 O O . TRP A 1 108 ? 0.080 -9.428 8.571 1.00 85.81 108 TRP A O 1
ATOM 829 N N . LEU A 1 109 ? -0.108 -7.198 8.415 1.00 89.88 109 LEU A N 1
ATOM 830 C CA . LEU A 1 109 ? -0.673 -7.173 7.071 1.00 89.88 109 LEU A CA 1
ATOM 831 C C . LEU A 1 109 ? -0.255 -5.891 6.349 1.00 89.88 109 LEU A C 1
ATOM 833 O O . LEU A 1 109 ? 0.221 -4.946 6.976 1.00 89.88 109 LEU A O 1
ATOM 837 N N . PHE A 1 110 ? -0.487 -5.842 5.038 1.00 91.31 110 PHE A N 1
ATOM 838 C CA . PHE A 1 110 ? -0.394 -4.603 4.268 1.00 91.31 110 PHE A CA 1
ATOM 839 C C . PHE A 1 110 ? -1.775 -4.034 3.975 1.00 91.31 110 PHE A C 1
ATOM 841 O O . PHE A 1 110 ? -2.671 -4.757 3.532 1.00 91.31 110 PHE A O 1
ATOM 848 N N . ALA A 1 111 ? -1.898 -2.717 4.117 1.00 93.44 111 ALA A N 1
ATOM 849 C CA . ALA A 1 111 ? -2.937 -1.931 3.472 1.00 93.44 111 ALA A CA 1
ATOM 850 C C . ALA A 1 111 ? -2.327 -1.238 2.244 1.00 93.44 111 ALA A C 1
ATOM 852 O O . ALA A 1 111 ? -1.360 -0.489 2.365 1.00 93.44 111 ALA A O 1
ATOM 853 N N . ILE A 1 112 ? -2.871 -1.512 1.057 1.00 93.56 112 ILE A N 1
ATOM 854 C CA . ILE A 1 112 ? -2.426 -0.901 -0.203 1.00 93.56 112 ILE A CA 1
ATOM 855 C C . ILE A 1 112 ? -3.500 0.086 -0.647 1.00 93.56 112 ILE A C 1
ATOM 857 O O . ILE A 1 112 ? -4.637 -0.316 -0.897 1.00 93.56 112 ILE A O 1
ATOM 861 N N . VAL A 1 113 ? -3.130 1.361 -0.761 1.00 93.00 113 VAL A N 1
ATOM 862 C CA . VAL A 1 113 ? -4.014 2.432 -1.237 1.00 93.00 113 VAL A CA 1
ATOM 863 C C . VAL A 1 113 ? -3.564 2.847 -2.641 1.00 93.00 113 VAL A C 1
ATOM 865 O O . VAL A 1 113 ? -2.518 3.483 -2.776 1.00 93.00 113 VAL A O 1
ATOM 868 N N . PRO A 1 114 ? -4.296 2.465 -3.702 1.00 92.75 114 PRO A N 1
ATOM 869 C CA . PRO A 1 114 ? -3.951 2.872 -5.058 1.00 92.75 114 PRO A CA 1
ATOM 870 C C . PRO A 1 114 ? -4.194 4.376 -5.247 1.00 92.75 114 PRO A C 1
ATOM 872 O O . PRO A 1 114 ? -5.279 4.873 -4.958 1.00 92.75 114 PRO A O 1
ATOM 875 N N . LEU A 1 115 ? -3.183 5.096 -5.749 1.00 91.69 115 LEU A N 1
ATOM 876 C CA . LEU A 1 115 ? -3.290 6.519 -6.126 1.00 91.69 115 LEU A CA 1
ATOM 877 C C . LEU A 1 115 ? -3.538 6.738 -7.632 1.00 91.69 115 LEU A C 1
ATOM 879 O O . LEU A 1 115 ? -3.753 7.863 -8.083 1.00 91.69 115 LEU A O 1
ATOM 883 N N . THR A 1 116 ? -3.499 5.649 -8.392 1.00 90.38 116 THR A N 1
ATOM 884 C CA . THR A 1 116 ? -3.852 5.524 -9.809 1.00 90.38 116 THR A CA 1
ATOM 885 C C . THR A 1 116 ? -4.543 4.172 -9.974 1.00 90.38 116 THR A C 1
ATOM 887 O O . THR A 1 116 ? -4.340 3.270 -9.157 1.00 90.38 116 THR A O 1
ATOM 890 N N . ASP A 1 117 ? -5.361 4.040 -11.011 1.00 90.44 117 ASP A N 1
ATOM 891 C CA . ASP A 1 117 ? -6.057 2.798 -11.315 1.00 90.44 117 ASP A CA 1
ATOM 892 C C . ASP A 1 117 ? -5.076 1.649 -11.608 1.00 90.44 117 ASP A C 1
ATOM 894 O O . ASP A 1 117 ? -4.027 1.825 -12.224 1.00 90.44 117 ASP A O 1
ATOM 898 N N . PHE A 1 118 ? -5.415 0.451 -11.132 1.00 90.00 118 PHE A N 1
ATOM 899 C CA . PHE A 1 118 ? -4.702 -0.784 -11.462 1.00 90.00 118 PHE A CA 1
ATOM 900 C C . PHE A 1 118 ? -5.439 -1.489 -12.597 1.00 90.00 118 PHE A C 1
ATOM 902 O O . PHE A 1 118 ? -6.308 -2.331 -12.358 1.00 90.00 118 PHE A O 1
ATOM 909 N N . ASP A 1 119 ? -5.100 -1.126 -13.828 1.00 89.19 119 ASP A N 1
ATOM 910 C CA . ASP A 1 119 ? -5.717 -1.631 -15.052 1.00 89.19 119 ASP A CA 1
ATOM 911 C C . ASP A 1 119 ? -4.669 -2.185 -16.035 1.00 89.19 119 ASP A C 1
ATOM 913 O O . ASP A 1 119 ? -3.509 -2.414 -15.686 1.00 89.19 119 ASP A O 1
ATOM 917 N N . ALA A 1 120 ? -5.093 -2.471 -17.266 1.00 85.50 120 ALA A N 1
ATOM 918 C CA . ALA A 1 120 ? -4.207 -2.989 -18.303 1.00 85.50 120 ALA A CA 1
ATOM 919 C C . ALA A 1 120 ? -3.177 -1.956 -18.804 1.00 85.50 120 ALA A C 1
ATOM 921 O O . ALA A 1 120 ? -2.161 -2.360 -19.366 1.00 85.50 120 ALA A O 1
ATOM 922 N N . GLU A 1 121 ? -3.422 -0.657 -18.609 1.00 85.94 121 GLU A N 1
ATOM 923 C CA . GLU A 1 121 ? -2.540 0.429 -19.045 1.00 85.94 121 GLU A CA 1
ATOM 924 C C . GLU A 1 121 ? -1.441 0.694 -18.006 1.00 85.94 121 GLU A C 1
ATOM 926 O O . GLU A 1 121 ? -0.256 0.711 -18.341 1.00 85.94 121 GLU A O 1
ATOM 931 N N . TYR A 1 122 ? -1.822 0.840 -16.734 1.00 83.69 122 TYR A N 1
ATOM 932 C CA . TYR A 1 122 ? -0.909 1.168 -15.633 1.00 83.69 122 TYR A CA 1
ATOM 933 C C . TYR A 1 122 ? -0.316 -0.062 -14.934 1.00 83.69 122 TYR A C 1
ATOM 935 O O . TYR A 1 122 ? 0.680 0.049 -14.213 1.00 83.69 122 TYR A O 1
ATOM 943 N N . GLY A 1 123 ? -0.895 -1.239 -15.175 1.00 86.12 123 GLY A N 1
ATOM 944 C CA . GLY A 1 123 ? -0.462 -2.519 -14.631 1.00 86.12 123 GLY A CA 1
ATOM 945 C C . GLY A 1 123 ? -1.357 -2.995 -13.477 1.00 86.12 123 GLY A C 1
ATOM 946 O O . GLY A 1 123 ? -1.526 -2.281 -12.484 1.00 86.12 123 GLY A O 1
ATOM 947 N N . PRO A 1 124 ? -1.900 -4.225 -13.544 1.00 87.25 124 PRO A N 1
ATOM 948 C CA . PRO A 1 124 ? -2.751 -4.749 -12.487 1.00 87.25 124 PRO A CA 1
ATOM 949 C C . PRO A 1 124 ? -1.929 -5.193 -11.270 1.00 87.25 124 PRO A C 1
ATOM 951 O O . PRO A 1 124 ? -0.831 -5.742 -11.395 1.00 87.25 124 PRO A O 1
ATOM 954 N N . LEU A 1 125 ? -2.509 -5.066 -10.074 1.00 87.44 125 LEU A N 1
ATOM 955 C CA . LEU A 1 125 ? -2.021 -5.784 -8.898 1.00 87.44 125 LEU A CA 1
ATOM 956 C C . LEU A 1 125 ? -2.544 -7.223 -8.930 1.00 87.44 125 LEU A C 1
ATOM 958 O O . LEU A 1 125 ? -3.725 -7.477 -8.693 1.00 87.44 125 LEU A O 1
ATOM 962 N N . LEU A 1 126 ? -1.648 -8.173 -9.190 1.00 88.25 126 LEU A N 1
ATOM 963 C CA . LEU A 1 126 ? -1.968 -9.596 -9.159 1.00 88.25 126 LEU A CA 1
ATOM 964 C C . LEU A 1 126 ? -1.743 -10.158 -7.753 1.00 88.25 126 LEU A C 1
ATOM 966 O O . LEU A 1 126 ? -0.645 -10.083 -7.206 1.00 88.25 126 LEU A O 1
ATOM 970 N N . VAL A 1 127 ? -2.787 -10.753 -7.180 1.00 88.38 127 VAL A N 1
ATOM 971 C CA . VAL A 1 127 ? -2.741 -11.435 -5.881 1.00 88.38 127 VAL A CA 1
ATOM 972 C C . VAL A 1 127 ? -3.096 -12.897 -6.098 1.00 88.38 127 VAL A C 1
ATOM 974 O O . VAL A 1 127 ? -4.054 -13.191 -6.804 1.00 88.38 127 VAL A O 1
ATOM 977 N N . SER A 1 128 ? -2.359 -13.812 -5.467 1.00 86.75 128 SER A N 1
ATOM 978 C CA . SER A 1 128 ? -2.702 -15.238 -5.421 1.00 86.75 128 SER A CA 1
ATOM 979 C C . SER A 1 128 ? -3.523 -15.522 -4.157 1.00 86.75 128 SER A C 1
ATOM 981 O O . SER A 1 128 ? -2.944 -15.582 -3.068 1.00 86.75 128 SER A O 1
ATOM 983 N N . PRO A 1 129 ? -4.854 -15.705 -4.231 1.00 86.06 129 PRO A N 1
ATOM 984 C CA . PRO A 1 129 ? -5.666 -15.954 -3.043 1.00 86.06 129 PRO A CA 1
ATOM 985 C C . PRO A 1 129 ? -5.194 -17.204 -2.289 1.00 86.06 129 PRO A C 1
ATOM 987 O O . PRO A 1 129 ? -4.787 -18.193 -2.889 1.00 86.06 129 PRO A O 1
ATOM 990 N N . GLY A 1 130 ? -5.209 -17.153 -0.955 1.00 83.00 130 GLY A N 1
ATOM 991 C CA . GLY A 1 130 ? -4.782 -18.274 -0.106 1.00 83.00 130 GLY A CA 1
ATOM 992 C C . GLY A 1 130 ? -3.267 -18.515 -0.022 1.00 83.00 130 GLY A C 1
ATOM 993 O O . GLY A 1 130 ? -2.839 -19.239 0.875 1.00 83.00 130 GLY A O 1
ATOM 994 N N . SER A 1 131 ? -2.435 -17.868 -0.851 1.00 82.06 131 SER A N 1
ATOM 995 C CA . SER A 1 131 ? -0.972 -18.063 -0.830 1.00 82.06 131 SER A CA 1
ATOM 996 C C . SER A 1 131 ? -0.330 -17.709 0.521 1.00 82.06 131 SER A C 1
ATOM 998 O O . SER A 1 131 ? 0.699 -18.280 0.890 1.00 82.06 131 SER A O 1
ATOM 1000 N N . HIS A 1 132 ? -0.967 -16.826 1.300 1.00 80.19 132 HIS A N 1
ATOM 1001 C CA . HIS A 1 132 ? -0.582 -16.462 2.668 1.00 80.19 132 HIS A CA 1
ATOM 1002 C C . HIS A 1 1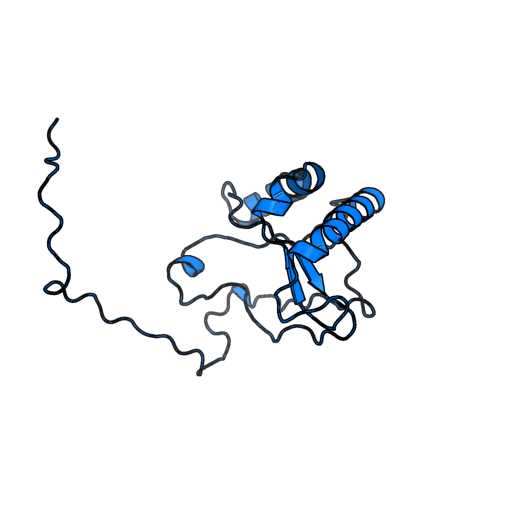32 ? -0.596 -17.650 3.652 1.00 80.19 132 HIS A C 1
ATOM 1004 O O . HIS A 1 132 ? 0.125 -17.606 4.643 1.00 80.19 132 HIS A O 1
ATOM 1010 N N . LYS A 1 133 ? -1.355 -18.719 3.358 1.00 77.25 133 LYS A N 1
ATOM 1011 C CA . LYS A 1 133 ? -1.442 -19.952 4.166 1.00 77.25 133 LYS A CA 1
ATOM 1012 C C . LYS A 1 133 ? -0.420 -21.019 3.773 1.00 77.25 133 LYS A C 1
ATOM 1014 O O . LYS A 1 133 ? -0.250 -22.000 4.489 1.00 77.25 133 LYS A O 1
ATOM 1019 N N . LEU A 1 134 ? 0.229 -20.869 2.619 1.00 69.38 134 LEU A N 1
ATOM 1020 C CA . LEU A 1 134 ? 1.239 -21.825 2.176 1.00 69.38 134 LEU A CA 1
ATO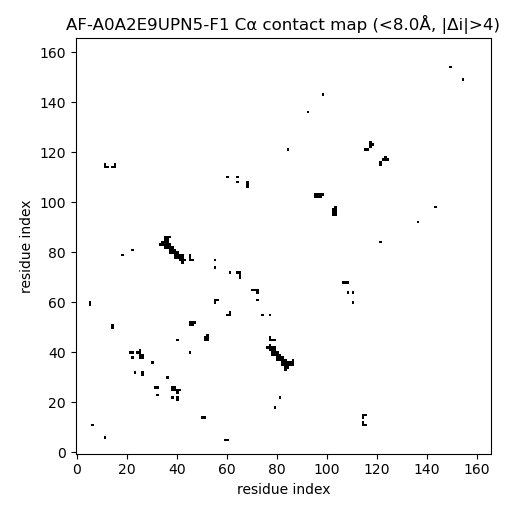M 1021 C C . LEU A 1 134 ? 2.470 -21.713 3.082 1.00 69.38 134 LEU A C 1
ATOM 1023 O O . LEU A 1 134 ? 2.838 -20.622 3.493 1.00 69.38 134 LEU A O 1
ATOM 1027 N N . TYR A 1 135 ? 3.142 -22.818 3.384 1.00 60.25 135 TYR A N 1
ATOM 1028 C CA . TYR A 1 135 ? 4.377 -22.812 4.186 1.00 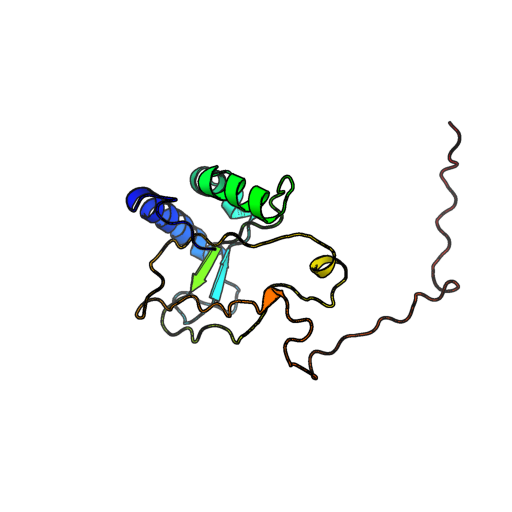60.25 135 TYR A CA 1
ATOM 1029 C C . TYR A 1 135 ? 5.640 -22.787 3.307 1.00 60.25 135 TYR A C 1
ATOM 1031 O O . TYR A 1 135 ? 6.699 -22.352 3.748 1.00 60.25 135 TYR A O 1
ATOM 1039 N N . ARG A 1 136 ? 5.518 -23.181 2.032 1.00 55.81 136 ARG A N 1
ATOM 1040 C CA . ARG A 1 136 ? 6.557 -23.080 1.000 1.00 55.81 136 ARG A CA 1
ATOM 1041 C C . ARG A 1 136 ? 6.021 -22.250 -0.165 1.00 55.81 136 ARG A C 1
ATOM 1043 O O . ARG A 1 136 ? 5.023 -22.626 -0.771 1.00 55.81 136 ARG A O 1
ATOM 1050 N N . LEU A 1 137 ? 6.682 -21.139 -0.488 1.00 54.41 137 LEU A N 1
ATOM 1051 C CA . LEU A 1 137 ? 6.786 -20.739 -1.892 1.00 54.41 137 LEU A CA 1
ATOM 1052 C C . LEU A 1 137 ? 7.978 -21.512 -2.430 1.00 54.41 137 LEU A C 1
ATOM 1054 O O . LEU A 1 137 ? 9.021 -21.545 -1.783 1.00 54.41 137 LEU A O 1
ATOM 1058 N N . VAL A 1 138 ? 7.792 -22.223 -3.531 1.00 49.97 138 VAL A N 1
ATOM 1059 C CA . VAL A 1 138 ? 8.804 -23.119 -4.085 1.00 49.97 138 VAL A CA 1
ATOM 1060 C C . VAL A 1 138 ? 9.962 -22.281 -4.639 1.00 49.97 138 VAL A C 1
ATOM 1062 O O . VAL A 1 138 ? 9.960 -21.923 -5.807 1.00 49.97 138 VAL A O 1
ATOM 1065 N N . ASP A 1 139 ? 10.939 -21.960 -3.792 1.00 52.22 139 ASP A N 1
ATOM 1066 C CA . ASP A 1 139 ? 12.306 -21.645 -4.208 1.00 52.22 139 ASP A CA 1
ATOM 1067 C C . ASP A 1 139 ? 13.294 -22.445 -3.338 1.00 52.22 139 ASP A C 1
ATOM 1069 O O . ASP A 1 139 ? 13.697 -21.996 -2.262 1.00 52.22 139 ASP A O 1
ATOM 1073 N N . PRO A 1 140 ? 13.677 -23.655 -3.782 1.00 51.38 140 PRO A N 1
ATOM 1074 C CA . PRO A 1 140 ? 14.692 -24.473 -3.121 1.00 51.38 140 PRO A CA 1
ATOM 1075 C C . PRO A 1 140 ? 16.074 -23.800 -3.049 1.00 51.38 140 PRO A C 1
ATOM 1077 O O . PRO A 1 140 ? 16.928 -24.257 -2.294 1.00 51.38 140 PRO A O 1
ATOM 1080 N N . ALA A 1 141 ? 16.312 -22.744 -3.837 1.00 53.25 141 ALA A N 1
ATOM 1081 C CA . ALA A 1 141 ? 17.573 -22.013 -3.900 1.00 53.25 141 ALA A CA 1
ATOM 1082 C C . ALA A 1 141 ? 17.603 -20.768 -2.999 1.00 53.25 141 ALA A C 1
ATOM 1084 O O . ALA A 1 141 ? 18.658 -20.135 -2.885 1.00 53.25 141 ALA A O 1
ATOM 1085 N N . ALA A 1 142 ? 16.500 -20.429 -2.319 1.00 54.97 142 ALA A N 1
ATOM 1086 C CA . ALA A 1 142 ? 16.470 -19.376 -1.311 1.00 54.97 142 ALA A CA 1
ATOM 1087 C C . ALA A 1 142 ? 17.313 -19.804 -0.095 1.00 54.97 142 ALA A C 1
ATOM 1089 O O . ALA A 1 142 ? 16.808 -20.359 0.879 1.00 54.97 142 ALA A O 1
ATOM 1090 N N . ARG A 1 143 ? 18.632 -19.587 -0.176 1.00 47.09 143 ARG A N 1
ATOM 1091 C CA . ARG A 1 143 ? 19.600 -20.001 0.845 1.00 47.09 143 ARG A CA 1
ATOM 1092 C C . ARG A 1 143 ? 19.271 -19.339 2.180 1.00 47.09 143 ARG A C 1
ATOM 1094 O O . ARG A 1 143 ? 19.441 -18.132 2.365 1.00 47.09 143 ARG A O 1
ATOM 1101 N N . ILE A 1 144 ? 18.821 -20.160 3.117 1.00 50.31 144 ILE A N 1
ATOM 1102 C CA . ILE A 1 144 ? 18.904 -19.881 4.543 1.00 50.31 144 ILE A CA 1
ATOM 1103 C C . ILE A 1 144 ? 20.386 -20.037 4.901 1.00 50.31 144 ILE A C 1
ATOM 1105 O O . ILE A 1 144 ? 20.995 -21.058 4.593 1.00 50.31 144 ILE A O 1
ATOM 1109 N N . LEU A 1 145 ? 20.990 -19.012 5.500 1.00 44.31 145 LEU A N 1
ATOM 1110 C CA . LEU A 1 145 ? 22.167 -19.245 6.328 1.00 44.31 145 LEU A CA 1
ATOM 1111 C C . LEU A 1 145 ? 21.608 -19.649 7.685 1.00 44.31 145 LEU A C 1
ATOM 1113 O O . LEU A 1 145 ? 21.144 -18.785 8.432 1.00 44.31 145 LEU A O 1
ATOM 1117 N N . ASP A 1 146 ? 21.572 -20.952 7.951 1.00 45.94 146 ASP A N 1
ATOM 1118 C CA . ASP A 1 146 ? 21.406 -21.440 9.312 1.00 45.94 146 ASP A CA 1
ATOM 1119 C C . ASP A 1 146 ? 22.615 -20.913 10.081 1.00 45.94 146 ASP A C 1
ATOM 1121 O O . ASP A 1 146 ? 23.747 -21.356 9.885 1.00 45.94 146 ASP A O 1
ATOM 1125 N N . VAL A 1 147 ? 22.401 -19.878 10.889 1.00 49.00 147 VAL A N 1
ATOM 1126 C CA . VAL A 1 147 ? 23.422 -19.467 11.843 1.00 49.00 147 VAL A CA 1
ATOM 1127 C C . VAL A 1 147 ? 23.478 -20.556 12.899 1.00 49.00 147 VAL A C 1
ATOM 1129 O O . VAL A 1 147 ? 22.460 -20.901 13.505 1.00 49.00 147 VAL A O 1
ATOM 1132 N N . ALA A 1 148 ? 24.662 -21.136 13.085 1.00 49.31 148 ALA A N 1
ATOM 1133 C CA . ALA A 1 148 ? 24.893 -22.051 14.186 1.00 49.31 148 ALA A CA 1
ATOM 1134 C C . ALA A 1 148 ? 24.465 -21.366 15.491 1.00 49.31 148 ALA A C 1
ATOM 1136 O O . ALA A 1 148 ? 24.625 -20.151 15.652 1.00 49.31 148 ALA A O 1
ATOM 1137 N N . LYS A 1 149 ? 23.901 -22.149 16.418 1.00 46.81 149 LYS A N 1
ATOM 1138 C CA . LYS A 1 149 ? 23.637 -21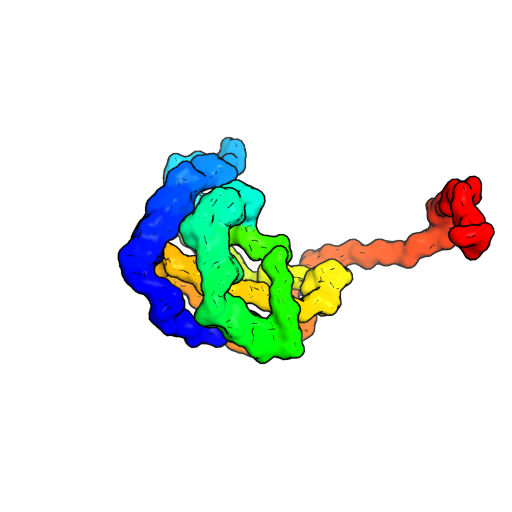.681 17.780 1.00 46.81 149 LYS A CA 1
ATOM 1139 C C . LYS A 1 149 ? 24.904 -20.970 18.286 1.00 46.81 149 LYS A C 1
ATOM 1141 O O . LYS A 1 149 ? 25.972 -21.565 18.144 1.00 46.81 149 LYS A O 1
ATOM 1146 N N . PRO A 1 150 ? 24.803 -19.749 18.847 1.00 54.19 150 PRO A N 1
ATOM 1147 C CA . PRO A 1 150 ? 25.964 -19.058 19.385 1.00 54.19 150 PRO A CA 1
ATOM 1148 C C . PRO A 1 150 ? 26.694 -19.992 20.340 1.00 54.19 150 PRO A C 1
ATOM 1150 O O . PRO A 1 150 ? 26.066 -20.573 21.236 1.00 54.19 150 PRO A O 1
ATOM 1153 N N . ASP A 1 151 ? 27.990 -20.167 20.115 1.00 68.75 151 ASP A N 1
ATOM 1154 C CA . ASP A 1 151 ? 28.826 -20.881 21.058 1.00 68.75 151 ASP A CA 1
ATOM 1155 C C . ASP A 1 151 ? 28.833 -20.078 22.359 1.00 68.75 151 ASP A C 1
ATOM 1157 O O . ASP A 1 151 ? 29.162 -18.889 22.388 1.00 68.75 151 ASP A O 1
ATOM 1161 N N . ARG A 1 152 ? 28.390 -20.727 23.434 1.00 58.50 152 ARG A N 1
ATOM 1162 C CA . ARG A 1 152 ? 28.260 -20.101 24.748 1.00 58.50 152 ARG A CA 1
ATOM 1163 C C . ARG A 1 152 ? 29.618 -19.647 25.281 1.00 58.50 152 ARG A C 1
ATOM 1165 O O . ARG A 1 152 ? 29.642 -18.748 26.111 1.00 58.50 152 ARG A O 1
ATOM 1172 N N . GLU A 1 153 ? 30.703 -20.247 24.795 1.00 68.44 153 GLU A N 1
ATOM 1173 C CA . GLU A 1 153 ? 32.078 -19.893 25.148 1.00 68.44 153 GLU A CA 1
ATOM 1174 C C . GLU A 1 153 ? 32.621 -18.709 24.330 1.00 68.44 153 GLU A C 1
ATOM 1176 O O . GLU A 1 153 ? 33.574 -18.064 24.754 1.00 68.44 153 GLU A O 1
ATOM 1181 N N . GLN A 1 154 ? 31.992 -18.375 23.194 1.00 63.88 154 GLN A N 1
ATOM 1182 C CA . GLN A 1 154 ? 32.361 -17.230 22.343 1.00 63.88 154 GLN A CA 1
ATOM 1183 C C . GLN A 1 154 ? 31.525 -15.976 22.627 1.00 63.88 154 GLN A C 1
ATOM 1185 O O . GLN A 1 154 ? 31.834 -14.894 22.129 1.00 63.88 154 GLN A O 1
ATOM 1190 N N . ALA A 1 155 ? 30.448 -16.104 23.406 1.00 55.59 155 ALA A N 1
ATOM 1191 C CA . ALA A 1 155 ? 29.684 -14.964 23.883 1.00 55.59 155 ALA A CA 1
ATOM 1192 C C . ALA A 1 155 ? 30.457 -14.312 25.038 1.00 55.59 155 ALA A C 1
ATOM 1194 O O . ALA A 1 155 ? 30.514 -14.874 26.132 1.00 55.59 155 ALA A O 1
ATOM 1195 N N . GLU A 1 156 ? 31.064 -13.147 24.791 1.00 55.81 156 GLU A N 1
ATOM 1196 C CA . GLU A 1 156 ? 31.763 -12.392 25.833 1.00 55.81 156 GLU A CA 1
ATOM 1197 C C . GLU A 1 156 ? 30.882 -12.249 27.090 1.00 55.81 156 GLU A C 1
ATOM 1199 O O . GLU A 1 156 ? 29.668 -12.013 26.980 1.00 55.81 156 GLU A O 1
ATOM 1204 N N . PRO A 1 157 ? 31.452 -12.398 28.300 1.00 54.56 157 PRO A N 1
ATOM 1205 C CA . PRO A 1 157 ? 30.700 -12.164 29.519 1.00 54.56 157 PRO A CA 1
ATOM 1206 C C . PRO A 1 157 ? 30.161 -10.732 29.506 1.00 54.56 157 PRO A C 1
ATOM 1208 O O . PRO A 1 157 ? 30.878 -9.780 29.196 1.00 54.56 157 PRO A O 1
ATOM 1211 N N . ARG A 1 158 ? 28.878 -10.579 29.857 1.00 56.34 158 ARG A N 1
ATOM 1212 C CA . ARG A 1 158 ? 28.282 -9.260 30.104 1.00 56.34 158 ARG A CA 1
ATOM 1213 C C . ARG A 1 158 ? 29.200 -8.494 31.067 1.00 56.34 158 ARG A C 1
ATOM 1215 O O . ARG A 1 158 ? 29.610 -9.094 32.062 1.00 56.34 158 ARG A O 1
ATOM 1222 N N . PRO A 1 159 ? 29.509 -7.208 30.827 1.00 46.94 159 PRO A N 1
ATOM 1223 C CA . PRO A 1 159 ? 30.243 -6.423 31.807 1.00 46.94 159 PRO A CA 1
ATOM 1224 C C . PRO A 1 159 ? 29.457 -6.436 33.123 1.00 46.94 159 PRO A C 1
ATOM 1226 O O . PRO A 1 159 ? 28.319 -5.968 33.191 1.00 46.94 159 PRO A O 1
ATOM 1229 N N . ASN A 1 160 ? 30.047 -7.049 34.151 1.00 52.84 160 ASN A N 1
ATOM 1230 C CA . ASN A 1 160 ? 29.529 -7.043 35.514 1.00 52.84 160 ASN A CA 1
ATOM 1231 C C . ASN A 1 160 ? 29.445 -5.588 35.978 1.00 52.84 160 ASN A C 1
ATOM 1233 O O . ASN A 1 160 ? 30.481 -4.948 36.151 1.00 52.84 160 ASN A O 1
ATOM 1237 N N . GLY A 1 161 ? 28.237 -5.056 36.166 1.00 54.88 161 GLY A N 1
ATOM 1238 C CA . GLY A 1 161 ? 28.122 -3.663 36.590 1.00 54.88 161 GLY A CA 1
ATOM 1239 C C . GLY A 1 161 ? 26.762 -3.130 37.013 1.00 54.88 161 GLY A C 1
ATOM 1240 O O . GLY A 1 161 ? 26.723 -1.965 37.379 1.00 54.88 161 GLY A O 1
ATOM 1241 N N . LEU A 1 162 ? 25.672 -3.905 37.008 1.00 46.38 162 LEU A N 1
ATOM 1242 C CA . LEU A 1 162 ? 24.412 -3.461 37.620 1.00 46.38 162 LEU A CA 1
ATOM 1243 C C . LEU A 1 162 ? 23.732 -4.633 38.334 1.00 46.38 162 LEU A C 1
ATOM 1245 O O . LEU A 1 162 ? 23.150 -5.518 37.709 1.00 46.38 162 LEU A O 1
ATOM 1249 N N . ASP A 1 163 ? 23.888 -4.628 39.654 1.00 44.41 163 ASP A N 1
ATOM 1250 C CA . ASP A 1 163 ? 23.220 -5.486 40.628 1.00 44.41 163 ASP A CA 1
ATOM 1251 C C . ASP A 1 163 ? 21.717 -5.139 40.697 1.00 44.41 163 ASP A C 1
ATOM 1253 O O . ASP A 1 163 ? 21.384 -3.963 40.872 1.00 44.41 163 ASP A O 1
ATOM 1257 N N . PRO A 1 164 ? 20.787 -6.100 40.540 1.00 48.81 164 PRO A N 1
ATOM 1258 C CA . PRO A 1 164 ? 19.359 -5.844 40.638 1.00 48.81 164 PRO A CA 1
ATOM 1259 C C . PRO A 1 164 ? 18.877 -5.997 42.086 1.00 48.81 164 PRO A C 1
ATOM 1261 O O . PRO A 1 164 ? 18.014 -6.823 42.367 1.00 48.81 164 PRO A O 1
ATOM 1264 N N . THR A 1 165 ? 19.393 -5.188 43.007 1.00 49.78 165 THR A N 1
ATOM 1265 C CA . THR A 1 165 ? 18.720 -4.925 44.286 1.00 49.78 165 THR A CA 1
ATOM 1266 C C . THR A 1 165 ? 18.953 -3.485 44.718 1.00 49.78 165 THR A C 1
ATOM 1268 O O . THR A 1 165 ? 19.891 -3.220 45.459 1.00 49.78 165 THR A O 1
ATOM 1271 N N . HIS A 1 166 ? 18.104 -2.572 44.236 1.00 44.19 166 HIS A N 1
ATOM 1272 C CA . HIS A 1 166 ? 17.538 -1.431 44.968 1.00 44.19 166 HIS A CA 1
ATOM 1273 C C . HIS A 1 166 ? 16.373 -0.833 44.174 1.00 44.19 166 HIS A C 1
ATOM 1275 O O . HIS A 1 166 ? 16.521 -0.664 42.944 1.00 44.19 166 HIS A O 1
#

pLDDT: mean 77.0, std 15.22, range [44.19, 96.12]

Radius of gyration: 20.81 Å; Cα contacts (8 Å, |Δi|>4): 106; chains: 1; bounding box: 47×41×64 Å

Mean predicted aligned error: 11.54 Å

Foldseek 3Di:
DDDPPLDDLVLLQVVVVVVVVCQVVQDDPVDDPPPFDKTKDWDVVQCPDPSSVCVVVRCSQQVVQCVVLVHHDDDPTDMDIDGHPPHPDDPDDDPDDCPDPVGVPDSGDDDDDDSDDCDPRRHHDDDDPPPVVDPDPPDPPPDDPPDPDPDPVPPPPDPPDDDPDD

Secondary structure (DSSP, 8-state):
-----SS-HHHHHHHHHHHHHTGGGG--TT--TTSSSEEEE-HHHHHTSHHHHHHHT-HHHHHHHHHHHTS--------EEEE-TT-----S--SS-TTSHHHHSS--------SS--STTT------TTGGG-S--S-TTS----PPPPPTTTSPPP-S---S--